Protein AF-A0A5S3V3R9-F1 (afdb_monomer)

Radius of gyration: 13.54 Å; Cα contacts (8 Å, |Δi|>4): 244; chains: 1; bounding box: 36×24×41 Å

pLDDT: mean 96.17, std 5.44, range [53.16, 98.69]

InterPro domains:
  IPR011047 Quinoprotein alcohol dehydrogenase-like superfamily [SSF50998] (4-99)

Nearest PDB structures (foldseek):
  2ovq-assembly1_B  TM=7.677E-01  e=1.045E-03  Homo sapiens
  6y7o-assembly2_B  TM=8.244E-01  e=1.975E-03  synthetic construct
  6g6n-assembly2_B  TM=8.188E-01  e=3.019E-03  synthetic construct
  2ovr-assembly1_B  TM=7.694E-01  e=1.975E-03  Homo sapiens
  6rxz-assembly1_UM  TM=7.343E-01  e=1.835E-02  Thermochaetoides thermophila

Sequence (102 aa):
MASGDSVFSLKLPTLELIWVEKVDFATCFGVFWVDGYDCLISWGELDICRLNSSGDKVWSISGPEIFTEGFEFDGDYVLVTDFDGIVHKISIETGESVPLDK

Mean predicted aligned error: 2.77 Å

Solvent-accessible surface area (backbone atoms only — not comparable to full-atom values): 5796 Å² total; per-residue (Å²): 92,68,60,56,24,28,38,39,44,62,42,84,91,80,60,46,76,74,44,74,36,79,54,23,90,73,30,40,81,44,74,43,81,40,79,96,70,56,25,35,42,35,40,16,39,49,16,43,23,35,24,40,83,84,56,49,78,75,44,74,43,70,58,100,49,45,42,75,68,42,77,47,77,58,87,71,24,36,38,38,16,20,71,89,68,51,76,44,38,28,32,68,87,75,56,48,78,48,84,79,87,130

Foldseek 3Di:
DFDWQKDWDADPPVRHTQDMDRQHPGGWPDWDQDPVAQWIWTQDQFWTWIAHVSRDTPDIDGDPATQDDDWDDDDQWIWTAGPVRDTWTAGVVRRDTDDDDD

Structure (mmCIF, N/CA/C/O backbone):
data_AF-A0A5S3V3R9-F1
#
_entry.id   AF-A0A5S3V3R9-F1
#
loop_
_atom_site.group_PDB
_atom_site.id
_atom_site.type_symbol
_atom_site.label_atom_id
_atom_site.label_alt_id
_atom_site.label_comp_id
_atom_site.label_asym_id
_atom_site.label_entity_id
_atom_site.label_seq_id
_atom_site.pdbx_PDB_ins_code
_atom_site.Cartn_x
_atom_site.Cartn_y
_atom_site.Cartn_z
_atom_site.occupancy
_atom_site.B_iso_or_equiv
_atom_site.auth_seq_id
_atom_site.auth_comp_id
_atom_site.auth_asym_id
_atom_site.auth_atom_id
_atom_site.pdbx_PDB_model_num
ATOM 1 N N . MET A 1 1 ? -9.886 3.696 5.633 1.00 84.12 1 MET A N 1
ATOM 2 C CA . MET A 1 1 ? -9.831 5.071 5.066 1.00 84.12 1 MET A CA 1
ATOM 3 C C . MET A 1 1 ? -8.430 5.626 5.279 1.00 84.12 1 MET A C 1
ATOM 5 O O . MET A 1 1 ? -7.759 5.101 6.155 1.00 84.12 1 MET A O 1
ATOM 9 N N . ALA A 1 2 ? -7.998 6.651 4.538 1.00 88.00 2 ALA A N 1
ATOM 10 C CA . ALA A 1 2 ? -6.715 7.332 4.766 1.00 88.00 2 ALA A CA 1
ATOM 11 C C . ALA A 1 2 ? -6.894 8.772 5.274 1.00 88.00 2 ALA A C 1
ATOM 13 O O . ALA A 1 2 ? -7.910 9.410 4.996 1.00 88.00 2 ALA A O 1
ATOM 14 N N . SER A 1 3 ? -5.908 9.267 6.024 1.00 92.88 3 SER A N 1
ATOM 15 C CA . SER A 1 3 ? -5.762 10.665 6.440 1.00 92.88 3 SER A CA 1
ATOM 16 C C . SER A 1 3 ? -4.278 10.992 6.595 1.00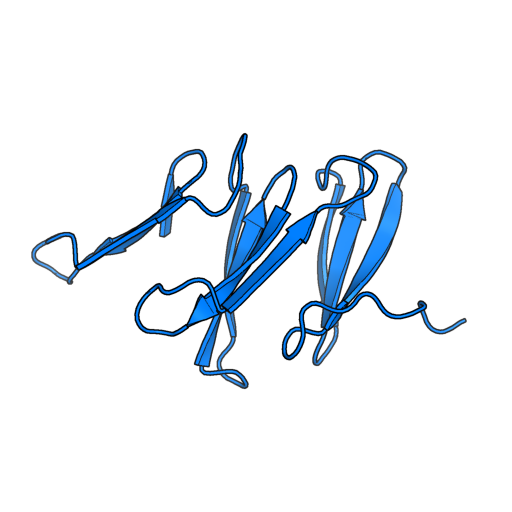 92.88 3 SER A C 1
ATOM 18 O O . SER A 1 3 ? -3.631 10.478 7.507 1.00 92.88 3 SER A O 1
ATOM 20 N N . GLY A 1 4 ? -3.754 11.872 5.739 1.00 96.00 4 GLY A N 1
ATOM 21 C CA . GLY A 1 4 ? -2.320 12.157 5.692 1.00 96.00 4 GLY A CA 1
ATOM 22 C C . GLY A 1 4 ? -1.539 10.892 5.354 1.00 96.00 4 GLY A C 1
ATOM 23 O O . GLY A 1 4 ? -1.841 10.225 4.372 1.00 96.00 4 GLY A O 1
ATOM 24 N N . ASP A 1 5 ? -0.582 10.536 6.200 1.00 97.56 5 ASP A N 1
ATOM 25 C CA . ASP A 1 5 ? 0.336 9.406 6.035 1.00 97.56 5 ASP A CA 1
ATOM 26 C C . ASP A 1 5 ? -0.202 8.063 6.581 1.00 97.56 5 ASP A C 1
ATOM 28 O O . ASP A 1 5 ? 0.504 7.051 6.594 1.00 97.56 5 ASP A O 1
ATOM 32 N N . SER A 1 6 ? -1.449 8.046 7.061 1.00 98.06 6 SER A N 1
ATOM 33 C CA . SER A 1 6 ? -1.994 6.948 7.860 1.00 98.06 6 SER A CA 1
ATOM 34 C C . SER A 1 6 ? -3.315 6.401 7.320 1.00 98.06 6 SER A C 1
ATOM 36 O O . SER A 1 6 ? -4.176 7.145 6.845 1.00 98.06 6 SER A O 1
ATOM 38 N N . VAL A 1 7 ? -3.511 5.089 7.470 1.00 98.12 7 VAL A N 1
ATOM 39 C CA . VAL A 1 7 ? -4.770 4.375 7.223 1.00 98.12 7 VAL A CA 1
ATOM 40 C C . VAL A 1 7 ? -5.397 4.003 8.553 1.00 98.12 7 VAL A C 1
ATOM 42 O O . VAL A 1 7 ? -4.715 3.598 9.486 1.00 98.12 7 VAL A O 1
ATOM 45 N N . PHE A 1 8 ? -6.714 4.120 8.649 1.00 97.44 8 PHE A N 1
ATOM 46 C CA . PHE A 1 8 ? -7.453 3.7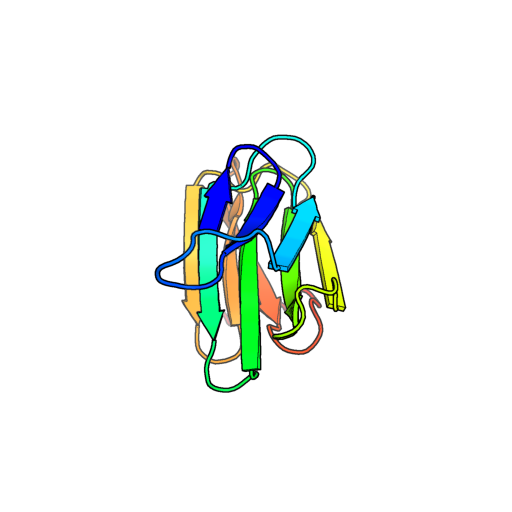63 9.850 1.00 97.44 8 PHE A CA 1
ATOM 47 C C . PHE A 1 8 ? -8.762 3.050 9.524 1.00 97.44 8 PHE A C 1
ATOM 49 O O . PHE A 1 8 ? -9.360 3.225 8.449 1.00 97.44 8 PHE A O 1
ATOM 56 N N . SER A 1 9 ? -9.219 2.270 10.499 1.00 97.50 9 SER A N 1
ATOM 57 C CA . SER A 1 9 ? -10.508 1.590 10.496 1.00 97.50 9 SER A CA 1
ATOM 58 C C . SER A 1 9 ? -11.388 2.122 11.614 1.00 97.50 9 SER A C 1
ATOM 60 O O . SER A 1 9 ? -10.961 2.238 12.765 1.00 97.50 9 SER A O 1
ATOM 62 N N . LEU A 1 10 ? -12.629 2.446 11.261 1.00 97.12 10 LEU A N 1
ATOM 63 C CA . LEU A 1 10 ? -13.651 2.905 12.189 1.00 97.12 10 LEU A CA 1
ATOM 64 C C . LEU A 1 10 ? -14.797 1.907 12.210 1.00 97.12 10 LEU A C 1
ATOM 66 O O . LEU A 1 10 ? -15.255 1.431 11.170 1.00 97.12 10 LEU A O 1
ATOM 70 N N . LYS A 1 11 ? -15.324 1.655 13.399 1.00 97.56 11 LYS A N 1
ATOM 71 C CA . LYS A 1 11 ? -16.556 0.897 13.563 1.00 97.56 11 LYS A CA 1
ATOM 72 C C . LYS A 1 11 ? -17.749 1.748 13.150 1.00 97.56 11 LYS A C 1
ATOM 74 O O . LYS A 1 11 ? -17.899 2.881 13.598 1.00 97.56 11 LYS A O 1
ATOM 79 N N . LEU A 1 12 ? -18.647 1.189 12.347 1.00 95.62 12 LEU A N 1
ATOM 80 C CA . LEU A 1 12 ? -19.910 1.841 12.007 1.00 95.62 12 LEU A CA 1
ATOM 81 C C . LEU A 1 12 ? -21.049 1.344 12.920 1.00 95.62 12 LEU A C 1
ATOM 83 O O . LEU A 1 12 ? -21.077 0.162 13.265 1.00 95.62 12 LEU A O 1
ATOM 87 N N . PRO A 1 13 ? -21.998 2.213 13.323 1.00 96.62 13 PRO A N 1
ATOM 88 C CA . PRO A 1 13 ? -22.049 3.656 13.061 1.00 96.62 13 PRO A CA 1
ATOM 89 C C . PRO A 1 13 ? -21.306 4.507 14.111 1.00 96.62 13 PRO A C 1
ATOM 91 O O . PRO A 1 13 ? -21.341 5.728 14.019 1.00 96.62 13 PRO A O 1
ATOM 94 N N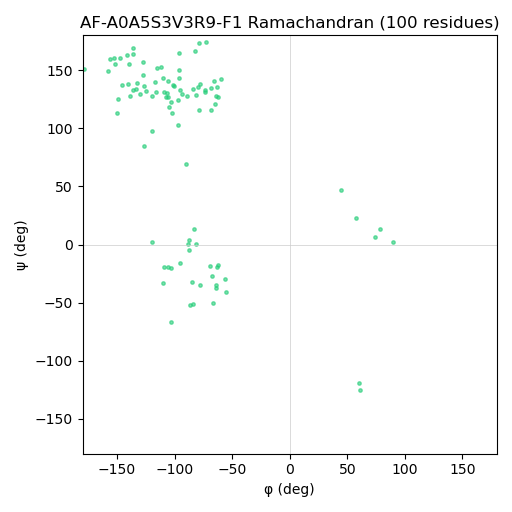 . THR A 1 14 ? -20.689 3.902 15.134 1.00 97.88 14 THR A N 1
ATOM 95 C CA . THR A 1 14 ? -20.168 4.619 16.318 1.00 97.88 14 THR A CA 1
ATOM 96 C C . THR A 1 14 ? -18.952 5.500 16.042 1.00 97.88 14 THR A C 1
ATOM 98 O O . THR A 1 14 ? -18.656 6.383 16.841 1.00 97.88 14 THR A O 1
ATOM 101 N N . LEU A 1 15 ? -18.255 5.263 14.930 1.00 96.31 15 LEU A N 1
ATOM 102 C CA . LEU A 1 15 ? -16.969 5.862 14.575 1.00 96.31 15 LEU A CA 1
ATOM 103 C C . LEU A 1 15 ? -15.869 5.602 15.615 1.00 96.31 15 LEU A C 1
ATOM 105 O O . LEU A 1 15 ? -14.883 6.332 15.675 1.00 96.31 15 LEU A O 1
ATOM 109 N N . GLU A 1 16 ? -16.019 4.549 16.425 1.00 98.12 16 GLU A N 1
ATOM 110 C CA . GLU A 1 16 ? -14.955 4.090 17.318 1.00 98.12 16 GLU A CA 1
ATOM 111 C C . GLU A 1 16 ? -13.755 3.653 16.474 1.00 98.12 16 GLU A C 1
ATOM 113 O O . GLU A 1 16 ? -13.902 2.839 15.558 1.00 98.12 16 GLU A O 1
ATOM 118 N N . LEU A 1 17 ? -12.577 4.194 16.784 1.00 97.31 17 LEU A N 1
ATOM 119 C CA . LEU A 1 17 ? -11.328 3.785 16.154 1.00 97.31 17 LEU A CA 1
ATOM 120 C C . LEU A 1 17 ? -11.027 2.331 16.526 1.00 97.31 17 LEU A C 1
ATOM 122 O O . LEU A 1 17 ? -10.895 2.012 17.706 1.00 97.31 17 LEU A O 1
ATOM 126 N N . ILE A 1 18 ? -10.922 1.465 15.521 1.00 97.81 18 ILE A N 1
ATOM 127 C CA . ILE A 1 18 ? -10.526 0.064 15.700 1.00 97.81 18 ILE A CA 1
ATOM 128 C C . ILE A 1 18 ? -9.002 -0.023 15.675 1.00 97.81 18 ILE A C 1
ATOM 130 O O . ILE A 1 18 ? -8.395 -0.562 16.595 1.00 97.81 18 ILE A O 1
ATOM 134 N N . TRP A 1 19 ? -8.392 0.545 14.635 1.00 97.75 19 TRP A N 1
ATOM 135 C CA . TRP A 1 19 ? -6.946 0.596 14.456 1.00 97.75 19 TRP A CA 1
ATOM 136 C C . TRP A 1 19 ? -6.552 1.767 13.554 1.00 97.75 19 TRP A C 1
ATOM 138 O O . TRP A 1 19 ? -7.368 2.284 12.783 1.00 97.75 19 TRP A O 1
ATOM 148 N N . VAL A 1 20 ? -5.289 2.170 13.660 1.00 97.81 20 VAL A N 1
ATOM 149 C CA . VAL A 1 20 ? -4.616 3.137 12.789 1.00 97.81 20 VAL A CA 1
ATOM 150 C C . VAL A 1 20 ? -3.197 2.646 12.535 1.00 97.81 20 VAL A C 1
ATOM 152 O O . VAL A 1 20 ? -2.542 2.185 13.465 1.00 97.81 20 VAL A O 1
ATOM 155 N N . GLU A 1 21 ? -2.739 2.760 11.296 1.00 98.38 21 GLU A N 1
ATOM 156 C CA . GLU A 1 21 ? -1.401 2.368 10.867 1.00 98.38 21 GLU A CA 1
ATOM 157 C C . GLU A 1 21 ? -0.820 3.449 9.953 1.00 98.38 21 GLU A C 1
ATOM 159 O O . GLU A 1 21 ? -1.489 3.919 9.029 1.00 98.38 21 GLU A O 1
ATOM 164 N N . LYS A 1 22 ? 0.433 3.843 10.200 1.00 98.19 22 LYS A N 1
ATOM 165 C CA . LYS A 1 22 ? 1.172 4.749 9.314 1.00 98.19 22 LYS A CA 1
ATOM 166 C C . LYS A 1 22 ? 1.689 3.949 8.118 1.00 98.19 22 LYS A C 1
ATOM 168 O O . LYS A 1 22 ? 2.503 3.038 8.291 1.00 98.19 22 LYS A O 1
ATOM 173 N N . VAL A 1 23 ? 1.210 4.264 6.919 1.00 98.31 23 VAL A N 1
ATOM 174 C CA . VAL A 1 23 ? 1.475 3.475 5.702 1.00 98.31 23 VAL A CA 1
ATOM 175 C C . VAL A 1 23 ? 2.460 4.124 4.742 1.00 98.31 23 VAL A C 1
ATOM 177 O O . VAL A 1 23 ? 3.028 3.419 3.923 1.00 98.31 23 VAL A O 1
ATOM 180 N N . ASP A 1 24 ? 2.666 5.430 4.867 1.00 98.19 24 ASP A N 1
ATOM 181 C CA . ASP A 1 24 ? 3.613 6.211 4.075 1.00 98.19 24 ASP A CA 1
ATOM 182 C C . ASP A 1 24 ? 4.374 7.154 5.016 1.00 98.19 24 ASP A C 1
ATOM 184 O O . ASP A 1 24 ? 3.951 7.354 6.154 1.00 98.19 24 ASP A O 1
ATOM 188 N N . PHE A 1 25 ? 5.501 7.733 4.605 1.00 95.94 25 PHE A N 1
ATOM 189 C CA . PHE A 1 25 ? 6.175 8.752 5.416 1.00 95.94 25 PHE A CA 1
ATOM 190 C C . PHE A 1 25 ? 5.621 10.170 5.196 1.00 95.94 25 PHE A C 1
ATOM 192 O O . PHE A 1 25 ? 5.604 10.950 6.154 1.00 95.94 25 PHE A O 1
ATOM 199 N N . ALA A 1 26 ? 5.166 10.483 3.981 1.00 95.94 26 ALA A N 1
ATOM 200 C CA . ALA A 1 26 ? 4.665 11.778 3.542 1.00 95.94 26 ALA A CA 1
ATOM 201 C C . ALA A 1 26 ? 3.128 11.814 3.461 1.00 95.94 26 ALA A C 1
ATOM 203 O O . ALA A 1 26 ? 2.491 12.519 4.248 1.00 95.94 26 ALA A O 1
ATOM 204 N N . THR A 1 27 ? 2.514 11.062 2.541 1.00 96.75 27 THR A N 1
ATOM 205 C CA . THR A 1 27 ? 1.054 11.038 2.366 1.00 96.75 27 THR A CA 1
ATOM 206 C C . THR A 1 27 ? 0.563 9.765 1.676 1.00 96.75 27 THR A C 1
ATOM 208 O O . THR A 1 27 ? 1.233 9.189 0.829 1.00 96.75 27 THR A O 1
ATOM 211 N N . CYS A 1 28 ? -0.656 9.346 2.013 1.00 97.94 28 CYS A N 1
ATOM 212 C CA . CYS A 1 28 ? -1.382 8.242 1.399 1.00 97.94 28 CYS A CA 1
ATOM 213 C C . CYS A 1 28 ? -2.444 8.796 0.438 1.00 97.94 28 CYS A C 1
ATOM 215 O O . CYS A 1 28 ? -3.421 9.412 0.868 1.00 97.94 28 CYS A O 1
ATOM 217 N N . PHE A 1 29 ? -2.277 8.557 -0.860 1.00 97.00 29 PHE A N 1
ATOM 218 C CA . PHE A 1 29 ? -3.201 8.986 -1.910 1.00 97.00 29 PHE A CA 1
ATOM 219 C C . PHE A 1 29 ? -4.448 8.108 -2.010 1.00 97.00 29 PHE A C 1
ATOM 221 O O . PHE A 1 29 ? -5.539 8.610 -2.286 1.00 97.00 29 PHE A O 1
ATOM 228 N N . GLY A 1 30 ? -4.314 6.802 -1.770 1.00 96.88 30 GLY A N 1
ATOM 229 C CA . GLY A 1 30 ? -5.413 5.858 -1.961 1.00 96.88 30 GLY A CA 1
ATOM 230 C C . GLY A 1 30 ? -5.336 4.641 -1.053 1.00 96.88 30 GLY A C 1
ATOM 231 O O . GLY A 1 30 ? -4.266 4.258 -0.593 1.00 96.88 30 GLY A O 1
ATOM 232 N N . VAL A 1 31 ? -6.493 4.032 -0.794 1.00 97.88 31 VAL A N 1
ATOM 233 C CA . VAL A 1 31 ? -6.615 2.772 -0.052 1.00 97.88 31 VAL A CA 1
ATOM 234 C C . VAL A 1 31 ? -7.653 1.909 -0.747 1.00 97.88 31 VAL A C 1
ATOM 236 O O . VAL A 1 31 ? -8.782 2.351 -0.964 1.00 97.88 31 VAL 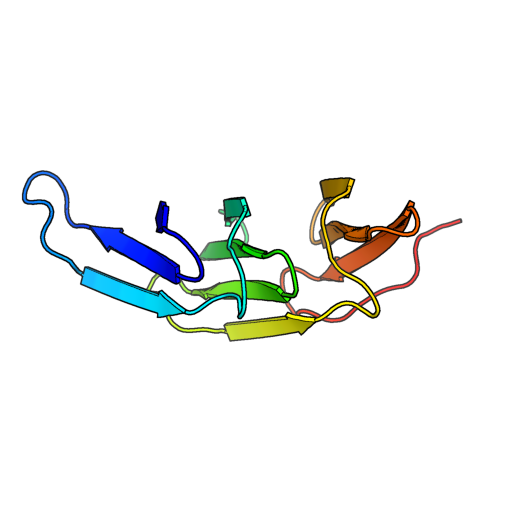A O 1
ATOM 239 N N . PHE A 1 32 ? -7.282 0.674 -1.050 1.00 98.12 32 PHE A N 1
ATOM 240 C CA . PHE A 1 32 ? -8.054 -0.236 -1.879 1.00 98.12 32 PHE A CA 1
ATOM 241 C C . PHE A 1 32 ? -8.190 -1.581 -1.179 1.00 98.12 32 PHE A C 1
ATOM 243 O O . PHE A 1 32 ? -7.201 -2.151 -0.727 1.00 98.12 32 PHE A O 1
ATOM 250 N N . TRP A 1 33 ? -9.415 -2.086 -1.080 1.00 97.62 33 TRP A N 1
ATOM 251 C CA . TRP A 1 33 ? -9.667 -3.443 -0.607 1.00 97.62 33 TRP A CA 1
ATOM 252 C C . TRP A 1 33 ? -9.510 -4.431 -1.762 1.00 97.62 33 TRP A C 1
ATOM 254 O O . TRP A 1 33 ? -10.035 -4.186 -2.848 1.00 97.62 33 TRP A O 1
ATOM 264 N N . VAL A 1 34 ? -8.799 -5.534 -1.526 1.00 97.81 34 VAL A N 1
ATOM 265 C CA . VAL A 1 34 ? -8.535 -6.573 -2.526 1.00 97.81 34 VAL A CA 1
ATOM 266 C C . VAL A 1 34 ? -9.108 -7.901 -2.033 1.00 97.81 34 VAL A C 1
ATOM 268 O O . VAL A 1 34 ? -8.475 -8.614 -1.254 1.00 97.81 34 VAL A O 1
ATOM 271 N N . ASP A 1 35 ? -10.310 -8.241 -2.508 1.00 96.31 35 ASP A N 1
ATOM 272 C CA . ASP A 1 35 ? -11.078 -9.409 -2.044 1.00 96.31 35 ASP A CA 1
ATOM 273 C C . ASP A 1 35 ? -10.305 -10.731 -2.161 1.00 96.31 35 ASP A C 1
ATOM 275 O O . ASP A 1 35 ? -10.339 -11.550 -1.246 1.00 96.31 35 ASP A O 1
ATOM 279 N N . GLY A 1 36 ? -9.570 -10.934 -3.262 1.00 96.00 36 GLY A N 1
ATOM 280 C CA . GLY A 1 36 ? -8.812 -12.170 -3.508 1.00 96.00 36 GLY A CA 1
ATOM 281 C C . GLY A 1 36 ? -7.695 -12.443 -2.493 1.00 96.00 36 GLY A C 1
ATOM 282 O O . GLY A 1 36 ? -7.272 -13.586 -2.349 1.00 96.00 36 GLY A O 1
ATOM 283 N N . TYR A 1 37 ? -7.255 -11.414 -1.765 1.00 96.56 37 TYR A N 1
ATOM 284 C CA . TYR A 1 37 ? -6.137 -11.475 -0.823 1.00 96.56 37 TYR A CA 1
ATOM 285 C C . TYR A 1 37 ? -6.523 -11.135 0.625 1.00 96.56 37 TYR A C 1
ATOM 287 O O . TYR A 1 37 ? -5.631 -11.107 1.479 1.00 96.56 37 TYR A O 1
ATOM 295 N N . ASP A 1 38 ? -7.810 -10.867 0.892 1.00 97.06 38 ASP A N 1
ATOM 296 C CA . ASP A 1 38 ? -8.343 -10.396 2.184 1.00 97.06 38 ASP A CA 1
ATOM 297 C C . ASP A 1 38 ? -7.483 -9.274 2.798 1.00 97.06 38 ASP A C 1
ATOM 299 O O . ASP A 1 38 ? -7.055 -9.324 3.956 1.00 97.06 38 ASP A O 1
ATOM 303 N N . CYS A 1 39 ? -7.132 -8.280 1.978 1.00 98.00 39 CYS A N 1
ATOM 304 C CA . CYS A 1 39 ? -6.169 -7.256 2.364 1.00 98.00 39 CYS A CA 1
ATOM 305 C C . CYS A 1 39 ? -6.531 -5.859 1.863 1.00 98.00 39 CYS A C 1
A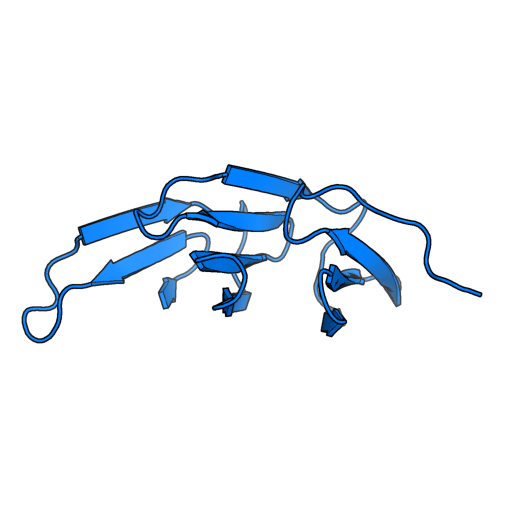TOM 307 O O . CYS A 1 39 ? -7.307 -5.678 0.924 1.00 98.00 39 CYS A O 1
ATOM 309 N N . LEU A 1 40 ? -5.896 -4.861 2.473 1.00 98.44 40 LEU A N 1
ATOM 310 C CA . LEU A 1 40 ? -5.865 -3.492 1.977 1.00 98.44 40 LEU A CA 1
ATOM 311 C C . LEU A 1 40 ? -4.524 -3.230 1.299 1.00 98.44 40 LEU A C 1
ATOM 313 O O . LEU A 1 40 ? -3.483 -3.583 1.847 1.00 98.44 40 LEU A O 1
ATOM 317 N N . ILE A 1 41 ? -4.555 -2.554 0.157 1.00 98.69 41 ILE A N 1
ATOM 318 C CA . ILE A 1 41 ? -3.388 -1.925 -0.458 1.00 98.69 41 ILE A CA 1
ATOM 319 C C . ILE A 1 41 ? -3.520 -0.417 -0.297 1.00 98.69 41 ILE A C 1
ATOM 321 O O . ILE A 1 41 ? -4.541 0.160 -0.674 1.00 98.69 41 ILE A O 1
ATOM 325 N N . SER A 1 42 ? -2.497 0.225 0.254 1.00 98.56 42 SER A N 1
ATOM 326 C CA . SER A 1 42 ? -2.374 1.677 0.242 1.00 98.56 42 SER A CA 1
ATOM 327 C C . SER A 1 42 ? -1.401 2.130 -0.836 1.00 98.56 42 SER A C 1
ATOM 329 O O . SER A 1 42 ? -0.310 1.578 -0.974 1.00 98.56 42 SER A O 1
ATOM 331 N N . TRP A 1 43 ? -1.803 3.175 -1.548 1.00 98.31 43 TRP A N 1
ATOM 332 C CA . TRP A 1 43 ? -0.961 3.941 -2.451 1.00 98.31 43 TRP A CA 1
ATOM 333 C C . TRP A 1 43 ? -0.462 5.180 -1.716 1.00 98.31 43 TRP A C 1
ATOM 335 O O . TRP A 1 43 ? -1.233 6.116 -1.498 1.00 98.31 43 TRP A O 1
ATOM 345 N N . GLY A 1 44 ? 0.793 5.151 -1.284 1.00 98.00 44 GLY A N 1
ATOM 346 C CA . GLY A 1 44 ? 1.509 6.287 -0.724 1.00 98.00 44 GLY A CA 1
ATOM 347 C C . GLY A 1 44 ? 2.366 7.014 -1.756 1.00 98.00 44 GLY A C 1
ATOM 348 O O . GLY A 1 44 ? 2.618 6.497 -2.843 1.00 98.00 44 GLY A O 1
ATOM 349 N N . GLU A 1 45 ? 2.791 8.227 -1.411 1.00 97.75 45 GLU A N 1
ATOM 350 C CA . GLU A 1 45 ? 3.731 9.019 -2.210 1.00 97.75 45 GLU A CA 1
ATOM 351 C C . GLU A 1 45 ? 5.105 8.354 -2.303 1.00 97.75 45 GLU A C 1
ATOM 353 O O . GLU A 1 45 ? 5.756 8.437 -3.338 1.00 97.75 45 GLU A O 1
ATOM 358 N N . LEU A 1 46 ? 5.540 7.678 -1.244 1.00 97.62 46 LEU A N 1
ATOM 359 C CA . LEU A 1 46 ? 6.834 7.008 -1.168 1.00 97.62 46 LEU A CA 1
ATOM 360 C C . LEU A 1 46 ? 6.686 5.489 -1.168 1.00 97.62 46 LEU A C 1
ATOM 362 O O . LEU A 1 46 ? 7.546 4.802 -1.717 1.00 97.62 46 LEU A O 1
ATOM 366 N N . ASP A 1 47 ? 5.607 4.978 -0.574 1.00 97.94 47 ASP A N 1
ATOM 367 C CA . ASP A 1 47 ? 5.432 3.562 -0.281 1.00 97.94 47 ASP A CA 1
ATOM 368 C C . ASP A 1 47 ? 4.123 2.987 -0.837 1.00 97.94 47 ASP A C 1
ATOM 370 O O . ASP A 1 47 ? 3.032 3.530 -0.651 1.00 97.94 47 ASP A O 1
ATOM 374 N N . ILE A 1 48 ? 4.209 1.796 -1.433 1.00 98.50 48 ILE A N 1
ATOM 375 C CA . ILE A 1 48 ? 3.060 0.895 -1.560 1.00 98.50 48 ILE A CA 1
ATOM 376 C C . ILE A 1 48 ? 3.091 -0.061 -0.376 1.00 98.50 48 ILE A C 1
ATOM 378 O O . ILE A 1 48 ? 4.113 -0.688 -0.097 1.00 98.50 48 ILE A O 1
ATOM 382 N N . CYS A 1 49 ? 1.968 -0.193 0.322 1.00 98.56 49 CYS A N 1
ATOM 383 C CA . CYS A 1 49 ? 1.891 -0.991 1.540 1.00 98.56 49 CYS A CA 1
ATOM 384 C C . CYS A 1 49 ? 0.665 -1.903 1.519 1.00 98.56 49 CYS A C 1
ATOM 386 O O . CYS A 1 49 ? -0.423 -1.508 1.097 1.00 98.56 49 CYS A O 1
ATOM 388 N N . ARG A 1 50 ? 0.851 -3.139 1.989 1.00 98.62 50 ARG A N 1
ATOM 389 C CA . ARG A 1 50 ? -0.221 -4.108 2.212 1.00 98.62 50 ARG A CA 1
ATOM 390 C C . ARG A 1 50 ? -0.502 -4.240 3.696 1.00 98.62 50 ARG A C 1
ATOM 392 O O . ARG A 1 50 ? 0.391 -4.579 4.473 1.00 98.62 50 ARG A O 1
ATOM 399 N N . LEU A 1 51 ? -1.768 -4.079 4.066 1.00 98.69 51 LEU A N 1
ATOM 400 C CA . LEU A 1 51 ? -2.279 -4.381 5.399 1.00 98.69 51 LEU A CA 1
ATOM 401 C C . LEU A 1 51 ? -3.190 -5.608 5.349 1.00 98.69 51 LEU A C 1
ATOM 403 O O . LEU A 1 51 ? -3.959 -5.774 4.401 1.00 98.69 51 LEU A O 1
ATOM 407 N N . ASN A 1 52 ? -3.152 -6.447 6.379 1.00 97.62 52 ASN A N 1
ATOM 408 C CA . ASN A 1 52 ? -4.165 -7.486 6.557 1.00 97.62 52 ASN A CA 1
ATOM 409 C C . ASN A 1 52 ? -5.507 -6.868 7.017 1.00 97.62 52 ASN A C 1
ATOM 411 O O . ASN A 1 52 ? -5.600 -5.676 7.324 1.00 97.62 52 ASN A O 1
ATOM 415 N N . SER A 1 53 ? -6.559 -7.681 7.110 1.00 93.94 53 SER A N 1
ATOM 416 C CA . SER A 1 53 ? -7.889 -7.249 7.570 1.00 93.94 53 SER A CA 1
ATOM 417 C C . SER A 1 53 ? -7.932 -6.732 9.020 1.00 93.94 53 SER A C 1
ATOM 419 O O . SER A 1 53 ? -8.852 -5.999 9.394 1.00 93.94 53 SER A O 1
ATOM 421 N N . SER A 1 54 ? -6.916 -7.046 9.830 1.00 96.62 54 SER A N 1
ATOM 422 C CA . SER A 1 54 ? -6.749 -6.534 11.198 1.00 96.62 54 SER A CA 1
ATOM 423 C C . SER A 1 54 ? -5.991 -5.203 11.263 1.00 96.62 54 SER A C 1
ATOM 425 O O . SER A 1 54 ? -5.920 -4.614 12.337 1.00 96.62 54 SER A O 1
ATOM 427 N N . GLY A 1 55 ? -5.491 -4.701 10.129 1.00 97.06 55 GLY A N 1
ATOM 428 C CA . GLY A 1 55 ? -4.728 -3.457 10.039 1.00 97.06 55 GLY A CA 1
ATOM 429 C C . GLY A 1 55 ? -3.217 -3.623 10.204 1.00 97.06 55 GLY A C 1
ATOM 430 O O . GLY A 1 55 ? -2.508 -2.622 10.156 1.00 97.06 55 GLY A O 1
ATOM 431 N N . ASP A 1 56 ? -2.707 -4.849 10.363 1.00 98.19 56 ASP A N 1
ATOM 432 C CA . ASP A 1 56 ? -1.268 -5.076 10.499 1.00 98.19 56 ASP A CA 1
ATOM 433 C C . ASP A 1 56 ? -0.575 -4.993 9.140 1.00 98.19 56 ASP A C 1
ATOM 435 O O . ASP A 1 56 ? -1.035 -5.568 8.148 1.00 98.19 56 ASP A O 1
ATOM 439 N N . LYS A 1 57 ? 0.585 -4.337 9.118 1.00 98.19 57 LYS A N 1
ATOM 440 C CA . LYS A 1 57 ? 1.449 -4.243 7.942 1.00 98.19 57 LYS A CA 1
ATOM 441 C C . LYS A 1 57 ? 2.061 -5.598 7.599 1.00 98.19 57 LYS A C 1
ATOM 443 O O . LYS A 1 57 ? 2.851 -6.143 8.366 1.00 98.19 57 LYS A O 1
ATOM 448 N N . VAL A 1 58 ? 1.704 -6.121 6.427 1.00 98.50 58 VAL A N 1
ATOM 449 C CA . VAL A 1 58 ? 2.232 -7.375 5.874 1.00 98.50 58 VAL A CA 1
ATOM 450 C C . VAL A 1 58 ? 3.549 -7.108 5.153 1.00 98.50 58 VAL A C 1
ATOM 452 O O . VAL A 1 58 ? 4.550 -7.764 5.429 1.00 98.50 58 VAL A O 1
ATOM 455 N N . TRP A 1 59 ? 3.555 -6.122 4.256 1.00 98.56 59 TRP A N 1
ATOM 456 C CA . TRP A 1 59 ? 4.750 -5.640 3.571 1.00 98.56 59 TRP A CA 1
ATOM 457 C C . TRP A 1 59 ? 4.587 -4.170 3.178 1.00 98.56 59 TRP A C 1
ATOM 459 O O . TRP A 1 59 ? 3.473 -3.651 3.108 1.00 98.56 59 TRP A O 1
ATOM 469 N N . SER A 1 60 ? 5.715 -3.507 2.931 1.00 98.25 60 SER A N 1
ATOM 470 C CA . SER A 1 60 ? 5.792 -2.148 2.394 1.00 98.25 60 SER A CA 1
ATOM 471 C C . SER A 1 60 ? 7.012 -2.056 1.494 1.00 98.25 60 SER A C 1
ATOM 473 O O . SER A 1 60 ? 8.069 -2.580 1.856 1.00 98.25 60 SER A O 1
ATOM 475 N N . ILE A 1 61 ? 6.869 -1.407 0.346 1.00 97.94 61 ILE A N 1
ATOM 476 C CA . ILE A 1 61 ? 7.953 -1.208 -0.611 1.00 97.94 61 ILE A CA 1
ATOM 477 C C . ILE A 1 61 ? 7.977 0.238 -1.089 1.00 97.94 61 ILE A C 1
ATOM 479 O O . ILE A 1 61 ? 6.941 0.789 -1.463 1.00 97.94 61 ILE A O 1
ATOM 483 N N . SER A 1 62 ? 9.179 0.809 -1.101 1.00 96.19 62 SER A N 1
ATOM 484 C CA . SER A 1 62 ? 9.431 2.147 -1.620 1.00 96.19 62 SER A CA 1
ATOM 485 C C . SER A 1 62 ? 9.928 2.100 -3.061 1.00 96.19 62 SER A C 1
ATOM 487 O O . SER A 1 62 ? 10.613 1.155 -3.469 1.00 96.19 62 SER A O 1
ATOM 489 N N . GLY A 1 63 ? 9.612 3.145 -3.817 1.00 90.38 63 GLY A N 1
ATOM 490 C CA . GLY A 1 63 ? 10.148 3.363 -5.156 1.00 90.38 63 GLY A CA 1
ATOM 491 C C . GLY A 1 63 ? 11.537 4.008 -5.159 1.00 90.38 63 GLY A C 1
ATOM 492 O O . GLY A 1 63 ? 11.990 4.530 -4.138 1.00 90.38 63 GLY A O 1
ATOM 493 N N . PRO A 1 64 ? 12.229 3.993 -6.312 1.00 92.38 64 PRO A N 1
ATOM 494 C CA . PRO A 1 64 ? 13.406 4.833 -6.527 1.00 92.38 64 PRO A CA 1
ATOM 495 C C . PRO A 1 64 ? 13.053 6.329 -6.586 1.00 92.38 64 PRO A C 1
ATOM 497 O O . PRO A 1 64 ? 13.895 7.152 -6.241 1.00 92.38 64 PRO A O 1
ATOM 500 N N . GLU A 1 65 ? 11.824 6.650 -6.993 1.00 96.81 65 GLU A N 1
ATOM 501 C CA . GLU A 1 65 ? 11.229 7.986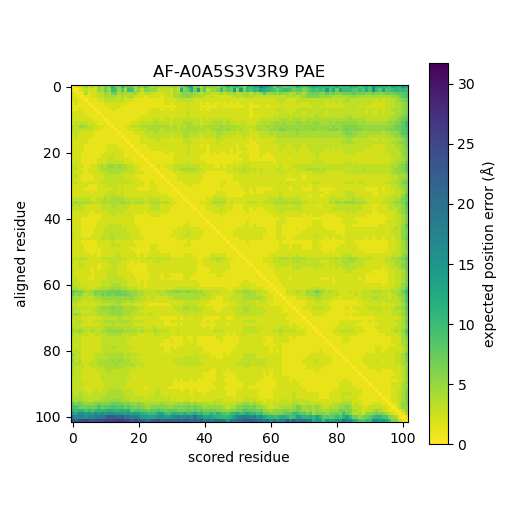 -7.009 1.00 96.81 65 GLU A CA 1
ATOM 502 C C . GLU A 1 65 ? 9.794 7.941 -6.469 1.00 96.81 65 GLU A C 1
ATOM 504 O O . GLU A 1 65 ? 9.228 6.861 -6.269 1.00 96.81 65 GLU A O 1
ATOM 509 N N . ILE A 1 66 ? 9.215 9.118 -6.217 1.00 97.62 66 ILE A N 1
ATOM 510 C CA . ILE A 1 66 ? 7.864 9.243 -5.656 1.00 97.62 66 ILE A CA 1
ATOM 511 C C . ILE A 1 66 ? 6.789 8.717 -6.619 1.00 97.62 66 ILE A C 1
ATOM 513 O O . ILE A 1 66 ? 6.841 8.943 -7.825 1.00 97.62 66 ILE A O 1
ATOM 517 N N . PHE A 1 67 ? 5.779 8.041 -6.086 1.00 97.62 67 PHE A N 1
ATOM 518 C CA . PHE A 1 67 ? 4.694 7.397 -6.822 1.00 97.62 67 PHE A CA 1
ATOM 519 C C . PHE A 1 67 ? 3.502 8.335 -7.047 1.00 97.62 67 PHE A C 1
ATOM 521 O O . PHE A 1 67 ? 2.439 8.155 -6.453 1.00 97.62 67 PHE A O 1
ATOM 528 N N . THR A 1 68 ? 3.657 9.357 -7.889 1.00 96.88 68 THR A N 1
ATOM 529 C CA . THR A 1 68 ? 2.623 10.394 -8.087 1.00 96.88 68 THR A CA 1
ATOM 530 C C . THR A 1 68 ? 1.816 10.265 -9.373 1.00 96.88 68 THR A C 1
ATOM 532 O O . THR A 1 68 ? 0.710 10.802 -9.442 1.00 96.88 68 THR A O 1
ATOM 535 N N . GLU A 1 69 ? 2.323 9.556 -10.382 1.00 97.81 69 GLU A N 1
ATOM 536 C CA . GLU A 1 69 ? 1.802 9.679 -11.751 1.00 97.81 69 GLU A CA 1
ATOM 537 C C . GLU A 1 69 ? 0.750 8.627 -12.120 1.00 97.81 69 GLU A C 1
ATOM 539 O O . GLU A 1 69 ? 0.007 8.808 -13.086 1.00 97.81 69 GLU A O 1
ATOM 544 N N . GLY A 1 70 ? 0.631 7.535 -11.359 1.00 97.31 70 GLY A N 1
ATOM 545 C CA . GLY A 1 70 ? -0.365 6.513 -11.664 1.00 97.31 70 GLY A CA 1
ATOM 546 C C . GLY A 1 70 ? -0.402 5.344 -10.694 1.00 97.31 70 GLY A C 1
ATOM 547 O O . GLY A 1 70 ? 0.611 4.966 -10.110 1.00 97.31 70 GLY A O 1
ATOM 548 N N . PHE A 1 71 ? -1.588 4.752 -10.567 1.00 98.19 71 PHE A N 1
ATOM 549 C CA . PHE A 1 71 ? -1.834 3.538 -9.799 1.00 98.19 71 PHE A CA 1
ATOM 550 C C . PHE A 1 71 ? -2.983 2.754 -10.434 1.00 98.19 71 PHE A C 1
ATOM 552 O O . PHE A 1 71 ? -4.084 3.285 -10.598 1.00 98.19 71 PHE A O 1
ATOM 559 N N . GLU A 1 72 ? -2.751 1.486 -10.757 1.00 98.06 72 GLU A N 1
ATOM 560 C CA . GLU A 1 72 ? -3.780 0.576 -11.256 1.00 98.06 72 GLU A CA 1
ATOM 561 C C . GLU A 1 72 ? -3.529 -0.870 -10.816 1.00 98.06 72 GLU A C 1
ATOM 563 O O . GLU A 1 72 ? -2.425 -1.250 -10.432 1.00 98.06 72 GLU A O 1
ATOM 568 N N . PHE A 1 73 ? -4.578 -1.687 -10.865 1.00 97.81 73 PHE A N 1
ATOM 569 C CA . PHE A 1 73 ? -4.480 -3.126 -10.639 1.00 97.81 73 PHE A CA 1
ATOM 570 C C . PHE A 1 73 ? -4.347 -3.858 -11.979 1.00 97.81 73 PHE A C 1
ATOM 572 O O . PHE A 1 73 ? -5.139 -3.618 -12.890 1.00 97.81 73 PHE A O 1
ATOM 579 N N . ASP A 1 74 ? -3.401 -4.792 -12.063 1.00 97.00 74 ASP A N 1
ATOM 580 C CA . ASP A 1 74 ? -3.178 -5.692 -13.201 1.00 97.00 74 ASP A CA 1
ATOM 581 C C . ASP A 1 74 ? -3.154 -7.142 -12.697 1.00 97.00 74 ASP A C 1
ATOM 583 O O . ASP A 1 74 ? -2.107 -7.694 -12.359 1.00 97.00 74 ASP A O 1
ATOM 587 N N . GLY A 1 75 ? -4.340 -7.745 -12.573 1.00 96.12 75 GLY A N 1
ATOM 588 C CA . GLY A 1 75 ? -4.499 -9.084 -12.000 1.00 96.12 75 GLY A CA 1
ATOM 589 C C . GLY A 1 75 ? -3.997 -9.154 -10.555 1.00 96.12 75 GLY A C 1
ATOM 590 O O . GLY A 1 75 ? -4.489 -8.434 -9.689 1.00 96.12 75 GLY A O 1
ATOM 591 N N . ASP A 1 76 ? -3.001 -10.008 -10.317 1.00 97.38 76 ASP A N 1
ATOM 592 C CA . ASP A 1 76 ? -2.370 -10.238 -9.007 1.00 97.38 76 ASP A CA 1
ATOM 593 C C . ASP A 1 76 ? -1.279 -9.202 -8.668 1.00 97.38 76 ASP A C 1
ATOM 595 O O . ASP A 1 76 ? -0.488 -9.374 -7.734 1.00 97.38 76 ASP A O 1
ATOM 599 N N . TYR A 1 77 ? -1.229 -8.112 -9.436 1.00 98.12 77 TYR A N 1
ATOM 600 C CA . TYR A 1 77 ? -0.223 -7.069 -9.329 1.00 98.12 77 TYR A CA 1
ATOM 601 C C . TYR A 1 77 ? -0.846 -5.683 -9.201 1.00 98.12 77 TYR A C 1
ATOM 603 O O . TYR A 1 77 ? -1.965 -5.414 -9.640 1.00 98.12 77 TYR A O 1
ATOM 611 N N . VAL A 1 78 ? -0.059 -4.779 -8.636 1.00 98.12 78 VAL A N 1
ATOM 612 C CA . VAL A 1 78 ? -0.270 -3.337 -8.691 1.00 98.12 78 VAL A CA 1
ATOM 613 C C . VAL A 1 78 ? 0.756 -2.756 -9.649 1.00 98.12 78 VAL A C 1
ATOM 615 O O . VAL A 1 78 ? 1.948 -3.043 -9.531 1.00 98.12 78 VAL A O 1
ATOM 618 N N . LEU A 1 79 ? 0.293 -1.935 -10.584 1.00 98.25 79 LEU A N 1
ATOM 619 C CA . LEU A 1 79 ? 1.141 -1.076 -11.391 1.00 98.25 79 LEU A CA 1
ATOM 620 C C . LEU A 1 79 ? 1.141 0.311 -10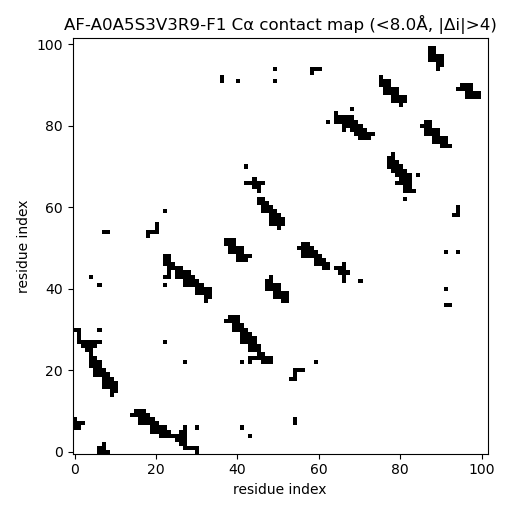.763 1.00 98.25 79 LEU A C 1
ATOM 622 O O . LEU A 1 79 ? 0.085 0.908 -10.557 1.00 98.25 79 LEU A O 1
ATOM 626 N N . VAL A 1 80 ? 2.326 0.820 -10.455 1.00 98.00 80 VAL A N 1
ATOM 627 C CA . VAL A 1 80 ? 2.515 2.160 -9.907 1.00 98.00 80 VAL A CA 1
ATOM 628 C C . VAL A 1 80 ? 3.491 2.929 -10.786 1.00 98.00 80 VAL A C 1
ATOM 630 O O . VAL A 1 80 ? 4.527 2.397 -11.174 1.00 98.00 80 VAL A O 1
ATOM 633 N N . THR A 1 81 ? 3.138 4.160 -11.144 1.00 98.00 81 THR A N 1
ATOM 634 C CA . THR A 1 81 ? 3.971 5.028 -11.985 1.00 98.00 81 THR A CA 1
ATOM 635 C C . THR A 1 81 ? 4.643 6.073 -11.111 1.00 98.00 81 THR A C 1
ATOM 637 O O . THR A 1 81 ? 3.964 6.808 -10.388 1.00 98.00 81 THR A O 1
ATOM 640 N N . ASP A 1 82 ? 5.971 6.112 -11.157 1.00 97.50 82 ASP A N 1
ATOM 641 C CA . ASP A 1 82 ? 6.746 7.129 -10.452 1.00 97.50 82 ASP A CA 1
ATOM 642 C C . ASP A 1 82 ? 6.769 8.474 -11.195 1.00 97.50 82 ASP A C 1
ATOM 644 O O . ASP A 1 82 ? 6.273 8.599 -12.317 1.00 97.50 82 ASP A O 1
ATOM 648 N N . PHE A 1 83 ? 7.337 9.491 -10.549 1.00 97.50 83 PHE A N 1
ATOM 649 C CA . PHE A 1 83 ? 7.469 10.853 -11.072 1.00 97.50 83 PHE A CA 1
ATOM 650 C C . PHE A 1 83 ? 8.200 10.936 -12.420 1.00 97.50 83 PHE A C 1
ATOM 652 O O . PHE A 1 83 ? 7.903 11.810 -13.236 1.00 97.50 83 PHE A O 1
ATOM 659 N N . ASP A 1 84 ? 9.120 10.008 -12.685 1.00 97.94 84 ASP A N 1
ATOM 660 C CA . ASP A 1 84 ? 9.855 9.930 -13.949 1.00 97.94 84 ASP A CA 1
ATOM 661 C C . ASP A 1 84 ? 9.048 9.227 -15.060 1.00 97.94 84 ASP A C 1
ATOM 663 O O . ASP A 1 84 ? 9.513 9.093 -16.197 1.00 97.94 84 ASP A O 1
ATOM 667 N N . GLY A 1 85 ? 7.821 8.792 -14.762 1.00 97.25 85 GLY A N 1
ATOM 668 C CA . GLY A 1 85 ? 6.946 8.078 -15.687 1.00 97.25 85 GLY A CA 1
ATOM 669 C C . GLY A 1 85 ? 7.306 6.600 -15.848 1.00 97.25 85 GLY A C 1
ATOM 670 O O . GLY A 1 85 ? 6.828 5.955 -16.786 1.00 97.25 85 GLY A O 1
ATOM 671 N N . ILE A 1 86 ? 8.156 6.048 -14.976 1.00 96.81 86 ILE A N 1
ATOM 672 C CA . ILE A 1 86 ? 8.504 4.628 -14.987 1.00 96.81 86 ILE A CA 1
ATOM 673 C C . ILE A 1 86 ? 7.405 3.851 -14.266 1.00 96.81 86 ILE A C 1
ATOM 675 O O . ILE A 1 86 ? 7.030 4.154 -13.134 1.00 96.81 86 ILE A O 1
ATOM 679 N N . VAL A 1 87 ? 6.904 2.809 -14.928 1.00 97.62 87 VAL A N 1
ATOM 680 C CA . VAL A 1 87 ? 5.906 1.902 -14.358 1.00 97.62 87 VAL A CA 1
ATOM 681 C C . VAL A 1 87 ? 6.609 0.757 -13.631 1.00 97.62 87 VAL A C 1
ATOM 683 O O . VAL A 1 87 ? 7.439 0.050 -14.206 1.00 97.62 87 VAL A O 1
ATOM 686 N N . HIS A 1 88 ? 6.232 0.541 -12.376 1.00 97.00 88 HIS A N 1
ATOM 687 C CA . HIS A 1 88 ? 6.683 -0.559 -11.530 1.00 97.00 88 HIS A CA 1
ATOM 688 C C . HIS A 1 88 ? 5.536 -1.541 -11.327 1.00 97.00 88 H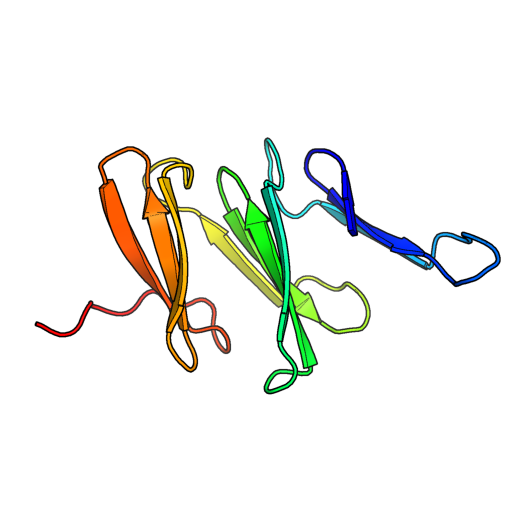IS A C 1
ATOM 690 O O . HIS A 1 88 ? 4.433 -1.135 -10.969 1.00 97.00 88 HIS A O 1
ATOM 696 N N . LYS A 1 89 ? 5.796 -2.835 -11.528 1.00 97.69 89 LYS A N 1
ATOM 697 C CA . LYS A 1 89 ? 4.826 -3.912 -11.299 1.00 97.69 89 LYS A CA 1
ATOM 698 C C . LYS A 1 89 ? 5.168 -4.645 -10.012 1.00 97.69 89 LYS A C 1
ATOM 700 O O . LYS A 1 89 ? 6.246 -5.223 -9.907 1.00 97.69 89 LYS A O 1
ATOM 705 N N . ILE A 1 90 ? 4.261 -4.617 -9.043 1.00 98.06 90 ILE A N 1
ATOM 706 C CA . ILE A 1 90 ? 4.471 -5.128 -7.684 1.00 98.06 90 ILE A CA 1
ATOM 707 C C . ILE A 1 90 ? 3.459 -6.237 -7.411 1.00 98.06 90 ILE A C 1
ATOM 709 O O . ILE A 1 90 ? 2.261 -6.040 -7.593 1.00 98.06 90 ILE A O 1
ATOM 713 N N . SER A 1 91 ? 3.929 -7.402 -6.968 1.00 98.19 91 SER A N 1
ATOM 714 C CA . SER A 1 91 ? 3.063 -8.512 -6.552 1.00 98.19 91 SER A CA 1
ATOM 715 C C . SER A 1 91 ? 2.232 -8.131 -5.326 1.00 98.19 91 SER A C 1
ATOM 717 O O . SER A 1 91 ? 2.786 -7.730 -4.303 1.00 98.19 91 SER A O 1
ATOM 719 N N . ILE A 1 92 ? 0.910 -8.315 -5.386 1.00 98.38 92 ILE A N 1
ATOM 720 C CA . ILE A 1 92 ? 0.031 -8.093 -4.227 1.00 98.38 92 ILE A CA 1
ATOM 721 C C . ILE A 1 92 ? 0.364 -9.088 -3.109 1.00 98.38 92 ILE A C 1
ATOM 723 O O . ILE A 1 92 ? 0.359 -8.751 -1.922 1.00 98.38 92 ILE A O 1
ATOM 727 N N . GLU A 1 93 ? 0.688 -10.326 -3.472 1.00 97.75 93 GLU A N 1
ATOM 728 C CA . GLU A 1 93 ? 0.975 -11.365 -2.494 1.00 97.75 93 GLU A CA 1
ATOM 729 C C . GLU A 1 93 ? 2.256 -11.062 -1.710 1.00 97.75 93 GLU A C 1
ATOM 731 O O . GLU A 1 93 ? 2.242 -11.078 -0.477 1.00 97.75 93 GLU A O 1
ATOM 736 N N . THR A 1 94 ? 3.344 -10.745 -2.414 1.00 97.75 94 THR A N 1
ATOM 737 C CA . THR A 1 94 ? 4.694 -10.733 -1.832 1.00 97.75 94 THR A CA 1
ATOM 738 C C . THR A 1 94 ? 5.297 -9.342 -1.661 1.00 97.75 94 THR A C 1
ATOM 740 O O . THR A 1 94 ? 6.234 -9.195 -0.882 1.00 97.75 94 THR A O 1
ATOM 743 N N . GLY A 1 95 ? 4.788 -8.326 -2.363 1.00 97.19 95 GLY A N 1
ATOM 744 C CA . GLY A 1 95 ? 5.401 -6.997 -2.421 1.00 97.19 95 GLY A CA 1
ATOM 745 C C . GLY A 1 95 ? 6.665 -6.943 -3.285 1.00 97.19 95 GLY A C 1
ATOM 746 O O . GLY A 1 95 ? 7.346 -5.923 -3.310 1.00 97.19 95 GLY A O 1
ATOM 747 N N . GLU A 1 96 ? 7.005 -8.026 -3.990 1.00 96.62 96 GLU A N 1
ATOM 748 C CA . GLU A 1 96 ? 8.183 -8.076 -4.857 1.00 96.62 96 GLU A CA 1
ATOM 749 C C . GLU A 1 96 ? 7.911 -7.396 -6.202 1.00 96.62 96 GLU A C 1
ATOM 751 O O . GLU A 1 96 ? 6.882 -7.640 -6.844 1.00 96.62 96 GLU A O 1
ATOM 756 N N . SER A 1 97 ? 8.866 -6.579 -6.651 1.00 93.25 97 SER A N 1
ATOM 757 C CA . SER A 1 97 ? 8.847 -5.997 -7.991 1.00 93.25 97 SER A CA 1
ATOM 758 C C . SER A 1 97 ? 9.185 -7.050 -9.044 1.00 93.25 97 SER A C 1
ATOM 760 O O . SER A 1 97 ? 10.198 -7.746 -8.940 1.00 93.25 97 SER A O 1
ATOM 762 N N . VAL A 1 98 ? 8.372 -7.128 -10.095 1.00 91.62 98 VAL A N 1
ATOM 763 C CA . VAL A 1 98 ? 8.590 -8.018 -11.240 1.00 91.62 98 VAL A CA 1
ATOM 764 C C . VAL A 1 98 ? 8.836 -7.213 -12.520 1.00 91.62 98 VAL A C 1
ATOM 766 O O . VAL A 1 98 ? 8.347 -6.087 -12.645 1.00 91.62 98 VAL A O 1
ATOM 769 N N . PRO A 1 99 ? 9.589 -7.755 -13.494 1.00 87.38 99 PRO A N 1
ATOM 770 C CA . PRO A 1 99 ? 9.731 -7.120 -14.798 1.00 87.38 99 PRO A CA 1
ATOM 771 C C . PRO A 1 99 ? 8.372 -6.967 -15.488 1.00 87.38 99 PRO A C 1
ATOM 773 O O . PRO A 1 99 ? 7.536 -7.867 -15.421 1.00 87.38 99 PRO A O 1
ATOM 776 N N . LEU A 1 100 ? 8.176 -5.855 -16.195 1.00 83.88 100 LEU A N 1
ATOM 777 C CA . LEU A 1 100 ? 7.044 -5.707 -17.107 1.00 83.88 100 LEU A CA 1
ATOM 778 C C . LEU A 1 100 ? 7.221 -6.646 -18.308 1.00 83.88 100 LEU A C 1
ATOM 780 O O . LEU A 1 100 ? 8.313 -6.726 -18.885 1.00 83.88 100 LEU A O 1
ATOM 784 N N . ASP A 1 101 ? 6.149 -7.342 -18.681 1.00 75.88 101 ASP A N 1
ATOM 785 C CA . ASP A 1 101 ? 6.111 -8.144 -19.901 1.00 75.88 101 ASP A CA 1
ATOM 786 C C . ASP A 1 101 ? 6.282 -7.221 -21.124 1.00 75.88 101 ASP A C 1
ATOM 788 O O . ASP A 1 101 ? 5.717 -6.127 -21.173 1.00 75.88 101 ASP A O 1
ATOM 792 N N . LYS A 1 102 ? 7.120 -7.636 -22.081 1.00 53.16 102 LYS A N 1
ATOM 793 C CA . LYS A 1 102 ? 7.423 -6.876 -23.308 1.00 53.16 102 LYS A CA 1
ATOM 794 C C . LYS A 1 102 ? 6.384 -7.078 -24.401 1.00 53.16 102 LYS A C 1
ATOM 796 O O . LYS A 1 102 ? 5.953 -8.237 -24.585 1.00 53.16 102 LYS A O 1
#

Organism: NCBI:txid43658

Secondary structure (DSSP, 8-state):
-EETTEEEEE-TTT--EEEEEE--SS-EEEEEEEGGGTEEEEEESSEEEEEETTS-EEEEE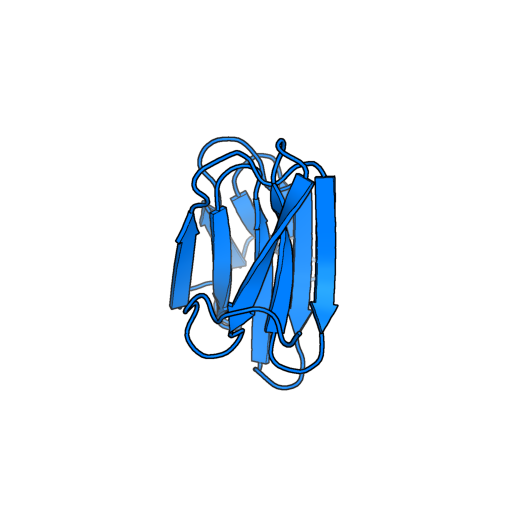E-SS---SEEEEETTEEEEE-TTS-EEEEETTT--EEPPP-